Protein AF-A0A1J6W0Y7-F1 (afdb_monomer)

pLDDT: mean 88.51, std 9.22, range [45.72, 96.88]

Organism: NCBI:txid189382

Nearest PDB structures (foldseek):
  7pb8-assembly1_O  TM=3.032E-01  e=3.054E-01  Homo sapiens
  7pkn-assembly1_O  TM=2.822E-01  e=8.549E-01  Homo sapiens
  7wb4-assembly1_E  TM=6.133E-01  e=9.068E+00  Xenopus laevis
  6fz6-assembly2_B  TM=5.196E-01  e=9.068E+00  Sphaerobacter thermophilus DSM 20745

Foldseek 3Di:
DDDDDPVRVVVVVVVVVVVLVVLQVDQVSLQVLQCVQVCVVCCVPVVVQVWAWDGWDQDPVVQWIWTWTAGPVGDIWTWIWDHSGPPIDTPDGPPDPDD

Solvent-accessible surface area (backbone atoms only — not comparable to full-atom values): 5766 Å² total; per-residue (Å²): 131,89,82,72,51,75,66,56,49,52,52,51,51,53,53,51,52,53,52,51,56,57,47,46,70,36,66,70,49,27,52,49,48,48,51,51,47,49,49,54,50,44,55,68,78,43,52,90,59,63,63,38,84,74,53,75,45,79,39,82,91,77,49,28,33,37,38,33,29,29,36,89,89,65,54,76,46,62,30,32,31,33,51,54,39,83,80,56,42,83,72,42,58,82,88,56,89,73,131

Secondary structure (DSSP, 8-state):
-----HHHHHHHHHHHHHHHHHHTTSHHHHHHHHHHHHHHHHHHHSGGGTPEEEEEEEETTTTEEEEEEE-TT--EEEEEEE-SSSSPEEEE-TT----

Sequence (99 aa):
MLRLSRASKVTISVAAIILFIAANQITFVQHFTARAATKLYVGWKYNHLDLEYEDVEFSPQFGDYSVAYKDKEGRVYGFMVAPKSMPVIILHDPLNESP

Radius of gyration: 17.92 Å; Cα contacts (8 Å, |Δi|>4): 133; chains: 1; bounding box: 33×40×53 Å

Structure (mmCIF, N/CA/C/O backbone):
data_AF-A0A1J6W0Y7-F1
#
_entry.id   AF-A0A1J6W0Y7-F1
#
loop_
_atom_site.group_PDB
_atom_site.id
_atom_site.type_symbol
_atom_site.label_atom_id
_atom_site.label_alt_id
_atom_site.label_comp_id
_atom_site.label_asym_id
_atom_site.label_entity_id
_atom_site.label_seq_id
_atom_site.pdbx_PDB_ins_code
_atom_site.Cartn_x
_atom_site.Cartn_y
_atom_site.Cartn_z
_atom_site.occupancy
_atom_site.B_iso_or_equiv
_atom_site.auth_seq_id
_atom_site.auth_comp_id
_atom_site.auth_asym_id
_atom_site.auth_atom_id
_atom_site.pdbx_PDB_model_num
ATOM 1 N N . MET A 1 1 ? 4.820 22.798 -29.894 1.00 52.56 1 MET A N 1
ATOM 2 C CA . MET A 1 1 ? 4.739 21.342 -29.624 1.00 52.56 1 MET A CA 1
ATOM 3 C C . MET A 1 1 ? 5.936 20.658 -30.271 1.00 52.56 1 MET A C 1
ATOM 5 O O . MET A 1 1 ? 6.043 20.693 -31.490 1.00 52.56 1 MET A O 1
ATOM 9 N N . LEU A 1 2 ? 6.862 20.093 -29.489 1.00 62.38 2 LEU A N 1
ATOM 10 C CA . LEU A 1 2 ? 8.005 19.340 -30.026 1.00 62.38 2 LEU A CA 1
ATOM 11 C C . LEU A 1 2 ? 7.508 18.051 -30.699 1.00 62.38 2 LEU A C 1
ATOM 13 O O . LEU A 1 2 ? 6.934 17.176 -30.051 1.00 62.38 2 LEU A O 1
ATOM 17 N N . ARG A 1 3 ? 7.706 17.936 -32.015 1.00 72.38 3 ARG A N 1
ATOM 18 C CA . ARG A 1 3 ? 7.315 16.759 -32.798 1.00 72.38 3 ARG A CA 1
ATOM 19 C C . ARG A 1 3 ? 8.424 15.708 -32.681 1.00 72.38 3 ARG A C 1
ATOM 21 O O . ARG A 1 3 ? 9.379 15.710 -33.446 1.00 72.38 3 ARG A O 1
ATOM 28 N N . LEU A 1 4 ? 8.319 14.840 -31.678 1.00 74.31 4 LEU A N 1
ATOM 29 C CA . LEU A 1 4 ? 9.276 13.749 -31.457 1.00 74.31 4 LEU A CA 1
ATOM 30 C C . LEU A 1 4 ? 9.217 12.722 -32.599 1.00 74.31 4 LEU A C 1
ATOM 32 O O . LEU A 1 4 ? 8.127 12.332 -33.036 1.00 74.31 4 LEU A O 1
ATOM 36 N N . SER A 1 5 ? 10.387 12.253 -33.044 1.00 82.25 5 SER A N 1
ATOM 37 C CA . SER A 1 5 ? 10.497 11.160 -34.017 1.00 82.25 5 SER A CA 1
ATOM 38 C C . SER A 1 5 ? 9.932 9.853 -33.440 1.00 82.25 5 SER A C 1
ATOM 40 O O . SER A 1 5 ? 9.868 9.678 -32.220 1.00 82.25 5 SER A O 1
ATOM 42 N N . ARG A 1 6 ? 9.533 8.904 -34.300 1.00 81.56 6 ARG A N 1
ATOM 43 C CA . ARG A 1 6 ? 9.032 7.590 -33.851 1.00 81.56 6 ARG A CA 1
ATOM 44 C C . ARG A 1 6 ? 10.056 6.868 -32.966 1.00 81.56 6 ARG A C 1
ATOM 46 O O . ARG A 1 6 ? 9.665 6.317 -31.944 1.00 81.56 6 ARG A O 1
ATOM 53 N N . ALA A 1 7 ? 11.342 6.941 -33.311 1.00 84.94 7 ALA A N 1
ATOM 54 C CA . ALA A 1 7 ? 12.426 6.365 -32.518 1.00 84.94 7 ALA A CA 1
ATOM 55 C C . ALA A 1 7 ? 12.539 7.030 -31.137 1.00 84.94 7 ALA A C 1
ATOM 57 O O . ALA A 1 7 ? 12.553 6.337 -30.127 1.00 84.94 7 ALA A O 1
ATOM 58 N N . SER A 1 8 ? 12.496 8.366 -31.074 1.00 87.00 8 SER A N 1
ATOM 59 C CA . SER A 1 8 ? 12.542 9.107 -29.805 1.00 87.00 8 SER A CA 1
ATOM 60 C C . SER A 1 8 ? 11.366 8.760 -28.888 1.00 87.00 8 SER A C 1
ATOM 62 O O . SER A 1 8 ? 11.551 8.624 -27.684 1.00 87.00 8 SER A O 1
ATOM 64 N N . LYS A 1 9 ? 10.161 8.572 -29.446 1.00 89.75 9 LYS A N 1
ATOM 65 C CA . LYS A 1 9 ? 8.989 8.130 -28.674 1.00 89.75 9 LYS A CA 1
ATOM 66 C C . LYS A 1 9 ? 9.198 6.739 -28.082 1.00 89.75 9 LYS A C 1
ATOM 68 O O . LYS A 1 9 ? 8.937 6.553 -26.902 1.00 89.75 9 LYS A O 1
ATOM 73 N N . VAL A 1 10 ? 9.704 5.795 -28.879 1.00 91.44 10 VAL A N 1
ATOM 74 C CA . VAL A 1 10 ? 10.000 4.432 -28.410 1.00 91.44 10 VAL A CA 1
ATOM 75 C C . VAL A 1 10 ? 11.044 4.460 -27.295 1.00 91.44 10 VAL A C 1
ATOM 77 O O . VAL A 1 10 ? 10.821 3.854 -26.252 1.00 91.44 10 VAL A O 1
ATOM 80 N N . THR A 1 11 ? 12.137 5.209 -27.460 1.00 93.19 11 THR A N 1
ATOM 81 C CA . THR A 1 11 ? 13.170 5.342 -26.423 1.00 93.19 11 THR A CA 1
ATOM 82 C C . THR A 1 11 ? 12.605 5.914 -25.124 1.00 93.19 11 THR A C 1
ATOM 84 O O . THR A 1 11 ? 12.883 5.375 -24.057 1.00 93.19 11 THR A O 1
ATOM 87 N N . ILE A 1 12 ? 11.775 6.959 -25.200 1.00 93.88 12 ILE A N 1
ATOM 88 C CA . ILE A 1 12 ? 11.129 7.551 -24.019 1.00 93.88 12 ILE A CA 1
ATOM 89 C C . ILE A 1 12 ? 10.198 6.539 -23.343 1.00 93.88 12 ILE A C 1
ATOM 91 O O . ILE A 1 12 ? 10.230 6.412 -22.123 1.00 93.88 12 ILE A O 1
ATOM 95 N N . SER A 1 13 ? 9.404 5.787 -24.110 1.00 93.44 13 SER A N 1
ATOM 96 C CA . SER A 1 13 ? 8.519 4.758 -23.554 1.00 93.44 13 SER A CA 1
ATOM 97 C C . SER A 1 13 ? 9.297 3.644 -22.854 1.00 93.44 13 SER A C 1
ATOM 99 O O . SER A 1 13 ? 8.942 3.265 -21.742 1.00 93.44 13 SER A O 1
ATOM 101 N N . VAL A 1 14 ? 10.379 3.150 -23.460 1.00 95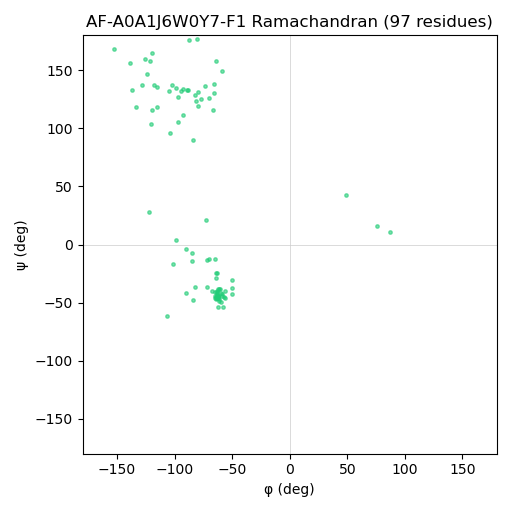.56 14 VAL A N 1
ATOM 102 C CA . VAL A 1 14 ? 11.236 2.123 -22.845 1.00 95.56 14 VAL A CA 1
ATOM 103 C C . VAL A 1 14 ? 11.884 2.654 -21.567 1.00 95.56 14 VAL A C 1
ATOM 105 O O . VAL A 1 14 ? 11.831 1.988 -20.536 1.00 95.56 14 VAL A O 1
ATOM 108 N N . ALA A 1 15 ? 12.433 3.870 -21.601 1.00 96.00 15 ALA A N 1
ATOM 109 C CA . ALA A 1 15 ? 13.015 4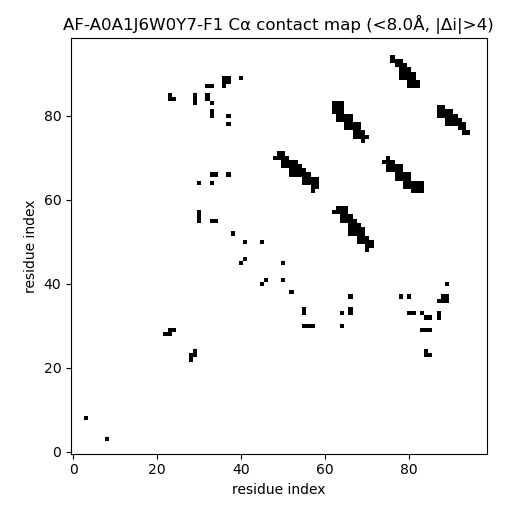.502 -20.420 1.00 96.00 15 ALA A CA 1
ATOM 110 C C . ALA A 1 15 ? 11.980 4.676 -19.295 1.00 96.00 15 ALA A C 1
ATOM 112 O O . ALA A 1 15 ? 12.279 4.389 -18.139 1.00 96.00 15 ALA A O 1
ATOM 113 N N . ALA A 1 16 ? 10.750 5.076 -19.627 1.00 95.19 16 ALA A N 1
ATOM 114 C CA . ALA A 1 16 ? 9.664 5.202 -18.661 1.00 95.19 16 ALA A CA 1
ATOM 115 C C . ALA A 1 16 ? 9.290 3.855 -18.019 1.00 95.19 16 ALA A C 1
ATOM 117 O O . ALA A 1 16 ? 9.096 3.801 -16.808 1.00 95.19 16 ALA A O 1
ATOM 118 N N . ILE A 1 17 ? 9.241 2.766 -18.796 1.00 94.75 17 ILE A N 1
ATOM 119 C CA . ILE A 1 17 ? 8.974 1.417 -18.269 1.00 94.75 17 ILE A CA 1
ATOM 120 C C . ILE A 1 17 ? 10.087 0.981 -17.310 1.00 94.75 17 ILE A C 1
ATOM 122 O O . ILE A 1 17 ? 9.800 0.485 -16.224 1.00 94.75 17 ILE A O 1
ATOM 126 N N . ILE A 1 18 ? 11.352 1.205 -17.672 1.00 95.50 18 ILE A N 1
ATOM 127 C CA . ILE A 1 18 ? 12.496 0.867 -16.812 1.00 95.50 18 ILE A CA 1
ATOM 128 C C . ILE A 1 18 ? 12.440 1.660 -15.503 1.00 95.50 18 ILE A C 1
ATOM 130 O O . ILE A 1 18 ? 12.588 1.082 -14.428 1.00 95.50 18 ILE A O 1
ATOM 134 N N . LEU A 1 19 ? 12.177 2.968 -15.579 1.00 94.81 19 LEU A N 1
ATOM 135 C CA . LEU A 1 19 ? 12.026 3.819 -14.397 1.00 94.81 19 LEU A CA 1
ATOM 136 C C . LEU A 1 19 ? 10.851 3.376 -13.521 1.00 94.81 19 LEU A C 1
ATOM 138 O O . LEU A 1 19 ? 10.974 3.376 -12.300 1.00 94.81 19 LEU A O 1
ATOM 142 N N . PHE A 1 20 ? 9.739 2.956 -14.124 1.00 91.88 20 PHE A N 1
ATOM 143 C CA . PHE A 1 20 ? 8.586 2.435 -13.396 1.00 91.88 20 PHE A CA 1
ATOM 144 C C . PHE A 1 20 ? 8.915 1.136 -12.646 1.00 91.88 20 PHE A C 1
ATOM 146 O O . PHE A 1 20 ? 8.592 1.009 -11.465 1.00 91.88 20 PHE A O 1
ATOM 153 N N . ILE A 1 21 ? 9.602 0.193 -13.298 1.00 91.00 21 ILE A N 1
ATOM 154 C CA . ILE A 1 21 ? 10.052 -1.057 -12.666 1.00 91.00 21 ILE A CA 1
ATOM 155 C C . ILE A 1 21 ? 11.028 -0.753 -11.522 1.00 91.00 21 ILE A C 1
ATOM 157 O O . ILE A 1 21 ? 10.887 -1.306 -10.434 1.00 91.00 21 ILE A O 1
ATOM 161 N N . ALA A 1 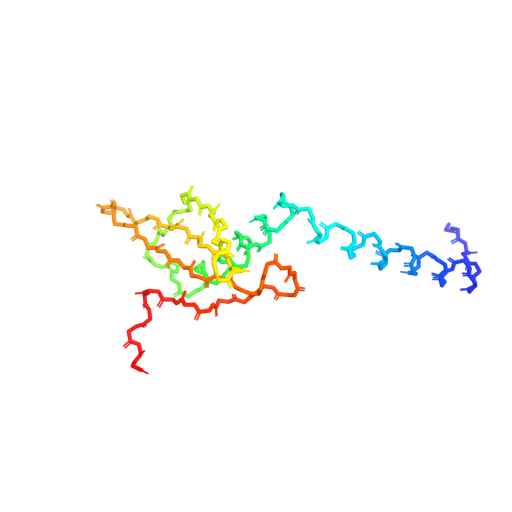22 ? 11.982 0.158 -11.738 1.00 91.88 22 ALA A N 1
ATOM 162 C CA . ALA A 1 22 ? 12.940 0.566 -10.715 1.00 91.88 22 ALA A CA 1
ATOM 163 C C . ALA A 1 22 ? 12.256 1.241 -9.514 1.00 91.88 22 ALA A C 1
ATOM 165 O O . ALA A 1 22 ? 12.580 0.934 -8.369 1.00 91.88 22 ALA A O 1
ATOM 166 N N . ALA A 1 23 ? 11.274 2.114 -9.754 1.00 89.94 23 ALA A N 1
ATOM 167 C CA . ALA A 1 23 ? 10.514 2.767 -8.693 1.00 89.94 23 ALA A CA 1
ATOM 168 C C . ALA A 1 23 ? 9.732 1.756 -7.836 1.00 89.94 23 ALA A C 1
ATOM 170 O O . ALA A 1 23 ? 9.704 1.887 -6.615 1.00 89.94 23 ALA A O 1
ATOM 171 N N . ASN A 1 24 ? 9.164 0.711 -8.448 1.00 86.88 24 ASN A N 1
ATOM 172 C CA . ASN A 1 24 ? 8.424 -0.346 -7.744 1.00 86.88 24 ASN A CA 1
ATOM 173 C C . ASN A 1 24 ? 9.283 -1.189 -6.783 1.00 86.88 24 ASN A C 1
ATOM 175 O O . ASN A 1 24 ? 8.733 -1.931 -5.974 1.00 86.88 24 ASN A O 1
ATOM 179 N N . GLN A 1 25 ? 10.613 -1.086 -6.846 1.00 86.25 25 GLN A N 1
ATOM 180 C CA . GLN A 1 25 ? 11.528 -1.756 -5.913 1.00 86.25 25 GLN A CA 1
ATOM 181 C C . GLN A 1 25 ? 11.755 -0.953 -4.619 1.00 86.25 25 GLN A C 1
ATOM 183 O O . GLN A 1 25 ? 12.291 -1.485 -3.649 1.00 86.25 25 GLN A O 1
ATOM 188 N N . ILE A 1 26 ? 11.371 0.327 -4.590 1.00 90.06 26 ILE A N 1
ATOM 189 C CA . ILE A 1 26 ? 11.623 1.223 -3.459 1.00 90.06 26 ILE A CA 1
ATOM 190 C C . ILE A 1 26 ? 10.557 0.990 -2.381 1.00 90.06 26 ILE A C 1
ATOM 192 O O . ILE A 1 26 ? 9.371 1.195 -2.634 1.00 90.06 26 ILE A O 1
ATOM 196 N N . THR A 1 27 ? 10.976 0.662 -1.154 1.00 87.50 27 THR A N 1
ATOM 197 C CA . THR A 1 27 ? 10.079 0.407 -0.007 1.00 87.50 27 THR A CA 1
ATOM 198 C C . THR A 1 27 ? 9.042 1.512 0.195 1.00 87.50 27 THR A C 1
ATOM 200 O O . THR A 1 27 ? 7.865 1.232 0.390 1.00 87.50 27 THR A O 1
ATOM 203 N N . PHE A 1 28 ? 9.443 2.779 0.073 1.00 89.19 28 PHE A N 1
ATOM 204 C CA . PHE A 1 28 ? 8.518 3.910 0.182 1.00 89.19 28 PHE A CA 1
ATOM 205 C C . PHE A 1 28 ? 7.385 3.860 -0.856 1.00 89.19 28 PHE A C 1
ATOM 207 O O . PHE A 1 28 ? 6.225 4.093 -0.518 1.00 89.19 28 PHE A O 1
ATOM 214 N N . VAL A 1 29 ? 7.706 3.523 -2.111 1.00 88.88 29 VAL A N 1
ATOM 215 C CA . VAL A 1 29 ? 6.707 3.385 -3.181 1.00 88.88 29 VAL A CA 1
ATOM 216 C C . VAL A 1 29 ? 5.768 2.232 -2.852 1.00 88.88 29 VAL A C 1
ATOM 218 O O . VAL A 1 29 ? 4.557 2.396 -2.924 1.00 88.88 29 VAL A O 1
ATOM 221 N N . GLN A 1 30 ? 6.309 1.104 -2.404 1.00 88.75 30 GLN A N 1
ATOM 222 C CA . GLN A 1 30 ? 5.529 -0.080 -2.053 1.00 88.75 30 GLN A CA 1
ATOM 223 C C . GLN A 1 30 ? 4.542 0.203 -0.907 1.00 88.75 30 GLN A C 1
ATOM 225 O O . GLN A 1 30 ? 3.344 -0.030 -1.073 1.00 88.75 30 GLN A O 1
ATOM 230 N N . HIS A 1 31 ? 4.999 0.829 0.188 1.00 91.25 31 HIS A N 1
ATOM 231 C CA . HIS A 1 31 ? 4.145 1.269 1.304 1.00 91.25 31 HIS A CA 1
ATOM 232 C C . HIS A 1 31 ? 3.037 2.214 0.824 1.00 91.25 31 HIS A C 1
ATOM 234 O O . HIS A 1 31 ? 1.870 2.058 1.187 1.00 91.25 31 HIS A O 1
ATOM 240 N N . PHE A 1 32 ? 3.387 3.187 -0.024 1.00 91.44 32 PHE A N 1
ATOM 241 C CA . PHE A 1 32 ? 2.413 4.114 -0.589 1.00 91.44 32 PHE A CA 1
ATOM 242 C C . PHE A 1 32 ? 1.365 3.388 -1.439 1.00 91.44 32 PHE A C 1
ATOM 244 O O . PHE A 1 32 ? 0.173 3.659 -1.301 1.00 91.44 32 PHE A O 1
ATOM 251 N N . THR A 1 33 ? 1.784 2.448 -2.290 1.00 91.44 33 THR A N 1
ATOM 252 C CA . THR A 1 33 ? 0.865 1.689 -3.146 1.00 91.44 33 THR A CA 1
ATOM 253 C C . THR A 1 33 ? -0.044 0.757 -2.354 1.00 91.44 33 THR A C 1
ATOM 255 O O . THR A 1 33 ? -1.241 0.728 -2.635 1.00 91.44 33 THR A O 1
ATOM 258 N N . ALA A 1 34 ? 0.480 0.085 -1.324 1.00 92.38 34 ALA A N 1
ATOM 259 C CA . ALA A 1 34 ? -0.300 -0.715 -0.388 1.00 92.38 34 ALA A CA 1
ATOM 260 C C . ALA A 1 34 ? -1.363 0.149 0.297 1.00 92.38 34 ALA A C 1
ATOM 262 O O . ALA A 1 34 ? -2.560 -0.114 0.177 1.00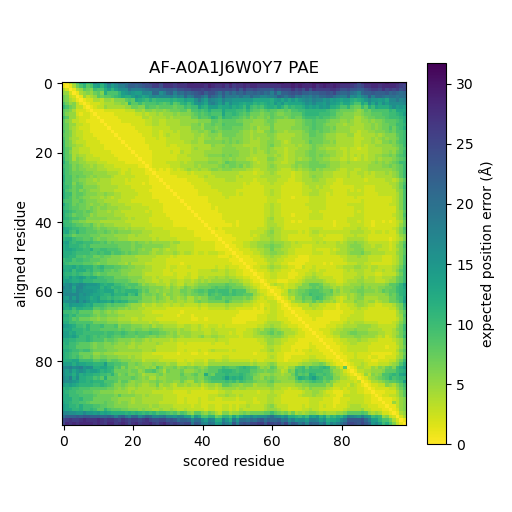 92.38 34 ALA A O 1
ATOM 263 N N . ARG A 1 35 ? -0.956 1.266 0.908 1.00 93.94 35 ARG A N 1
ATOM 264 C CA . ARG A 1 35 ? -1.883 2.214 1.535 1.00 93.94 35 ARG A CA 1
ATOM 265 C C . ARG A 1 35 ? -2.939 2.729 0.558 1.00 93.94 35 ARG A C 1
ATOM 267 O O . ARG A 1 35 ? -4.112 2.784 0.912 1.00 93.94 35 ARG A O 1
ATOM 274 N N . ALA A 1 36 ? -2.550 3.124 -0.652 1.00 92.75 36 ALA A N 1
ATOM 275 C CA . ALA A 1 36 ? -3.473 3.667 -1.644 1.00 92.75 36 ALA A CA 1
ATOM 276 C C . ALA A 1 36 ? -4.513 2.628 -2.088 1.00 92.75 36 ALA A C 1
ATOM 278 O O . ALA A 1 36 ? -5.706 2.934 -2.095 1.00 92.75 36 ALA A O 1
ATOM 279 N N . ALA A 1 37 ? -4.079 1.404 -2.404 1.00 92.50 37 ALA A N 1
ATOM 280 C CA . ALA A 1 37 ? -4.965 0.312 -2.796 1.00 92.50 37 ALA A CA 1
ATOM 281 C C . ALA A 1 37 ? -5.972 -0.013 -1.683 1.00 92.50 37 ALA A C 1
ATOM 283 O O . ALA A 1 37 ? -7.181 -0.024 -1.919 1.00 92.50 37 ALA A O 1
ATOM 284 N N . THR A 1 38 ? -5.481 -0.179 -0.452 1.00 94.38 38 THR A N 1
ATOM 285 C CA . THR A 1 38 ? -6.334 -0.489 0.704 1.00 94.38 38 THR A CA 1
ATOM 286 C C . THR A 1 38 ? -7.286 0.654 1.026 1.00 94.38 38 THR A C 1
ATOM 288 O O . THR A 1 38 ? -8.465 0.418 1.255 1.00 94.38 38 THR A O 1
ATOM 291 N N . LYS A 1 39 ? -6.832 1.911 0.946 1.00 94.69 39 LYS A N 1
ATOM 292 C CA . LYS A 1 39 ? -7.684 3.081 1.196 1.00 94.69 39 LYS A CA 1
ATOM 293 C C . LYS A 1 39 ? -8.823 3.187 0.188 1.00 94.69 39 LYS A C 1
ATOM 295 O O . LYS A 1 39 ? -9.933 3.532 0.581 1.00 94.69 39 LYS A O 1
ATOM 300 N N . LEU A 1 40 ? -8.563 2.899 -1.087 1.00 93.94 40 LEU A N 1
ATOM 301 C CA . LEU A 1 40 ? -9.608 2.861 -2.112 1.00 93.94 40 LEU A CA 1
ATOM 302 C C . LEU A 1 40 ? -10.613 1.740 -1.834 1.00 93.94 40 LEU A C 1
ATOM 304 O O . LEU A 1 40 ? -11.816 1.981 -1.870 1.00 93.94 40 LEU A O 1
ATOM 308 N N . TYR A 1 41 ? -10.125 0.543 -1.510 1.00 94.25 41 TYR A N 1
ATOM 309 C CA . TYR A 1 41 ? -10.974 -0.603 -1.199 1.00 94.25 41 TYR A CA 1
ATOM 310 C C . TYR A 1 41 ? -11.847 -0.367 0.041 1.00 94.25 41 TYR A C 1
ATOM 312 O O . TYR A 1 41 ? -13.070 -0.460 -0.036 1.00 94.25 41 TYR A O 1
ATOM 320 N N . VAL A 1 42 ? -11.229 0.005 1.164 1.00 94.56 42 VAL A N 1
ATOM 321 C CA . VAL A 1 42 ? -11.905 0.283 2.437 1.00 94.56 42 VAL A CA 1
ATOM 322 C C . VAL A 1 42 ? -12.859 1.462 2.289 1.00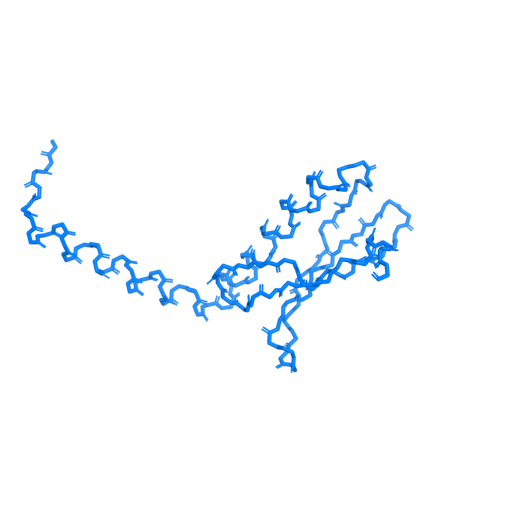 94.56 42 VAL A C 1
ATOM 324 O O . VAL A 1 42 ? -14.010 1.379 2.702 1.00 94.56 42 VAL A O 1
ATOM 327 N N . GLY A 1 43 ? -12.420 2.540 1.638 1.00 94.00 43 GLY A N 1
ATOM 328 C CA . GLY A 1 43 ? -13.247 3.721 1.417 1.00 94.00 43 GLY A CA 1
ATOM 329 C C . GLY A 1 43 ? -14.468 3.453 0.539 1.00 94.00 43 GLY A C 1
ATOM 330 O O . GLY A 1 43 ? -15.481 4.123 0.718 1.00 94.00 43 GLY A O 1
ATOM 331 N N . TRP A 1 44 ? -14.399 2.484 -0.377 1.00 93.75 44 TRP A N 1
ATOM 332 C CA . TRP A 1 44 ? -15.538 2.087 -1.203 1.00 93.75 44 TRP A CA 1
ATOM 333 C C . TRP A 1 44 ? -16.453 1.086 -0.487 1.00 93.75 44 TRP A C 1
ATOM 335 O O . TRP A 1 44 ? -17.666 1.279 -0.458 1.00 93.75 44 TRP A O 1
ATOM 345 N N . LYS A 1 45 ? -15.889 0.034 0.114 1.00 94.88 45 LYS A N 1
ATOM 346 C CA . LYS A 1 45 ? -16.655 -1.075 0.704 1.00 94.88 45 LYS A CA 1
ATOM 347 C C . LYS A 1 45 ? -17.179 -0.772 2.112 1.00 94.88 45 LYS A C 1
ATOM 349 O O . LYS A 1 45 ? -18.295 -1.150 2.454 1.00 94.88 45 LYS A O 1
ATOM 354 N N . TYR A 1 46 ? -16.396 -0.055 2.910 1.00 94.31 46 TYR A N 1
ATOM 355 C CA . TYR A 1 46 ? -16.614 0.169 4.342 1.00 94.31 46 TYR A CA 1
ATOM 356 C C . TYR A 1 46 ? -16.708 1.655 4.702 1.00 94.31 46 TYR A C 1
ATOM 358 O O . TYR A 1 46 ? -16.412 2.046 5.827 1.00 94.31 46 TYR A O 1
ATOM 366 N N . ASN A 1 47 ? -17.153 2.494 3.760 1.00 92.31 47 ASN A N 1
ATOM 367 C CA . ASN A 1 47 ? -17.280 3.941 3.963 1.00 92.31 47 ASN A CA 1
ATOM 368 C C . ASN A 1 47 ? -18.048 4.315 5.245 1.00 92.31 47 ASN A C 1
ATOM 370 O O . ASN A 1 47 ? -17.682 5.253 5.936 1.00 92.31 47 ASN A O 1
ATOM 374 N N . HIS A 1 48 ? -19.085 3.543 5.571 1.00 91.56 48 HIS A N 1
ATOM 375 C CA . HIS A 1 48 ? -19.971 3.766 6.713 1.00 91.56 48 HIS A CA 1
ATOM 376 C C . HIS A 1 48 ? -19.335 3.477 8.084 1.00 91.56 48 HIS A C 1
ATOM 378 O O . HIS A 1 48 ? -19.924 3.835 9.099 1.00 91.56 48 HIS A O 1
ATOM 384 N N . LEU A 1 49 ? -18.175 2.811 8.128 1.00 91.50 49 LEU A N 1
ATOM 385 C CA . LEU A 1 49 ? -17.483 2.462 9.374 1.00 91.50 49 LEU A CA 1
ATOM 386 C C . LEU A 1 49 ? -16.496 3.545 9.835 1.00 91.50 49 LEU A C 1
ATOM 388 O O . LEU A 1 49 ? -15.914 3.403 10.907 1.00 91.50 49 LEU A O 1
ATOM 392 N N . ASP A 1 50 ? -16.308 4.613 9.047 1.00 91.81 50 ASP A N 1
ATOM 393 C CA . ASP A 1 50 ? -15.399 5.730 9.348 1.00 91.81 50 ASP A CA 1
ATOM 394 C C . ASP A 1 50 ? -13.991 5.270 9.776 1.00 91.81 50 ASP A C 1
ATOM 396 O O . ASP A 1 50 ? -13.403 5.783 10.726 1.00 91.81 50 ASP A O 1
ATOM 400 N N . LEU A 1 51 ? -13.457 4.265 9.076 1.00 94.88 51 LEU A N 1
ATOM 401 C CA . LEU A 1 51 ? -12.156 3.672 9.373 1.00 94.88 51 LEU A CA 1
ATOM 402 C C . LEU A 1 51 ? -11.007 4.634 9.046 1.00 94.88 51 LEU A C 1
ATOM 404 O O . LEU A 1 51 ? -10.853 5.087 7.906 1.00 94.88 51 LEU A O 1
ATOM 408 N N . GLU A 1 52 ? -10.146 4.883 10.028 1.00 95.56 52 GLU A N 1
ATOM 409 C CA . GLU A 1 52 ? -8.969 5.738 9.895 1.00 95.56 52 GLU A CA 1
ATOM 410 C C . GLU A 1 52 ? -7.709 4.906 9.671 1.00 95.56 52 GLU A C 1
ATOM 412 O O . GLU A 1 52 ? -7.478 3.909 10.344 1.00 95.56 52 GLU A O 1
ATOM 4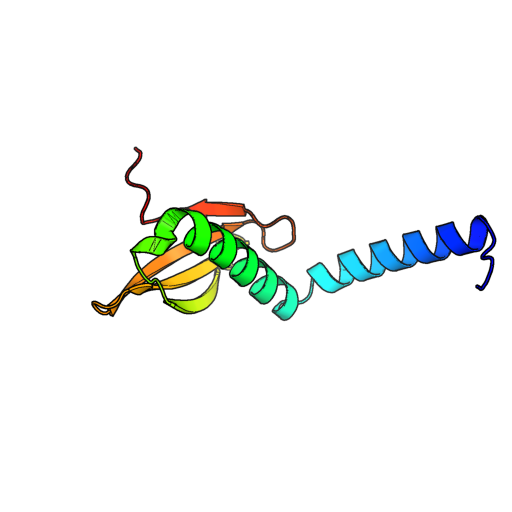17 N N . TYR A 1 53 ? -6.880 5.313 8.708 1.00 95.38 53 TYR A N 1
ATOM 418 C CA . TYR A 1 53 ? -5.587 4.670 8.472 1.00 95.38 53 TYR A CA 1
ATOM 419 C C . TYR A 1 53 ? -4.661 4.889 9.674 1.00 95.38 53 TYR A C 1
ATOM 421 O O . TYR A 1 53 ? -4.447 6.038 10.064 1.00 95.38 53 TYR A O 1
ATOM 429 N N . GLU A 1 54 ? -4.059 3.813 10.175 1.00 95.12 54 GLU A N 1
ATOM 430 C CA . GLU A 1 54 ? -3.096 3.850 11.276 1.00 95.12 54 GLU A CA 1
ATOM 431 C C . GLU A 1 54 ? -1.670 3.609 10.766 1.00 95.12 54 GLU A C 1
ATOM 433 O O . GLU A 1 54 ? -0.838 4.514 10.841 1.00 95.12 54 GLU A O 1
ATOM 438 N N . ASP A 1 55 ? -1.401 2.440 10.172 1.00 94.19 55 ASP A N 1
ATOM 439 C CA . ASP A 1 55 ? -0.052 2.080 9.724 1.00 94.19 55 ASP A CA 1
ATOM 440 C C . ASP A 1 55 ? -0.019 1.093 8.542 1.00 94.19 55 ASP A C 1
ATOM 442 O O . ASP A 1 55 ? -1.035 0.511 8.153 1.00 94.19 55 ASP A O 1
ATOM 446 N N . VAL A 1 56 ? 1.166 0.925 7.948 1.00 93.50 56 VAL A N 1
ATOM 447 C CA . VAL A 1 56 ? 1.484 -0.105 6.959 1.00 93.50 56 VAL A CA 1
ATOM 448 C C . VAL A 1 56 ? 2.814 -0.775 7.291 1.00 93.50 56 VAL A C 1
ATOM 450 O O . VAL A 1 56 ? 3.882 -0.162 7.233 1.00 93.50 56 VAL A O 1
ATOM 453 N N . GLU A 1 57 ? 2.752 -2.075 7.548 1.00 90.81 57 GLU A N 1
ATOM 454 C CA . GLU A 1 57 ? 3.903 -2.897 7.897 1.00 90.81 57 GLU A CA 1
ATOM 455 C C . GLU A 1 57 ? 4.166 -3.948 6.820 1.00 90.81 57 GLU A C 1
ATOM 457 O O . GLU A 1 57 ? 3.255 -4.613 6.326 1.00 90.81 57 GLU A O 1
ATOM 462 N N . PHE A 1 58 ? 5.433 -4.118 6.445 1.00 86.25 58 PHE A N 1
ATOM 463 C CA . PHE A 1 58 ? 5.839 -5.217 5.576 1.00 86.25 58 PHE A CA 1
ATOM 464 C C . PHE A 1 58 ? 6.032 -6.477 6.413 1.00 86.25 58 PHE A C 1
ATOM 466 O O . PHE A 1 58 ? 6.812 -6.449 7.363 1.00 86.25 58 PHE A O 1
ATOM 473 N N . SER A 1 59 ? 5.409 -7.589 6.022 1.00 82.00 59 SER A N 1
ATOM 474 C CA . SER A 1 59 ? 5.714 -8.902 6.584 1.00 82.00 59 SER A CA 1
ATOM 475 C C . SER A 1 59 ? 6.700 -9.645 5.676 1.00 82.00 59 SER A C 1
ATOM 477 O O . SER A 1 59 ? 6.307 -10.167 4.628 1.00 82.00 59 SER A O 1
ATOM 479 N N . PRO A 1 60 ? 7.991 -9.759 6.055 1.00 77.12 60 PRO A N 1
ATOM 480 C CA . PRO A 1 60 ? 8.989 -10.430 5.223 1.00 77.12 60 PRO A CA 1
ATOM 481 C C . PRO A 1 60 ? 8.710 -11.921 5.024 1.00 77.12 60 PRO A C 1
ATOM 483 O O . PRO A 1 60 ? 9.177 -12.499 4.049 1.00 77.12 60 PRO A O 1
ATOM 486 N N . GLN A 1 61 ? 7.975 -12.537 5.953 1.00 78.56 61 GLN A N 1
ATOM 487 C CA . GLN A 1 61 ? 7.666 -13.968 5.957 1.00 78.56 61 GLN A CA 1
ATOM 488 C C . GLN A 1 61 ? 6.665 -14.341 4.861 1.00 78.56 61 GLN A C 1
ATOM 490 O O . GLN A 1 61 ? 6.797 -15.401 4.256 1.00 78.56 61 GLN A O 1
ATOM 495 N N . PHE A 1 62 ? 5.697 -13.461 4.596 1.00 75.31 62 PHE A N 1
ATOM 496 C CA . PHE A 1 62 ? 4.660 -13.677 3.585 1.00 75.31 62 PHE A CA 1
ATOM 497 C C . PHE A 1 62 ? 4.940 -12.917 2.284 1.00 75.31 62 PHE A C 1
ATOM 499 O O . PHE A 1 62 ? 4.407 -13.271 1.241 1.00 75.31 62 PHE A O 1
ATOM 506 N N . GLY A 1 63 ? 5.830 -11.918 2.316 1.00 79.31 63 GLY A N 1
ATOM 507 C CA . GLY A 1 63 ? 6.107 -11.074 1.152 1.00 79.31 63 GLY A CA 1
ATOM 508 C C . GLY A 1 63 ? 5.010 -10.041 0.879 1.00 79.31 63 GLY A C 1
ATOM 509 O O . GLY A 1 63 ? 4.999 -9.438 -0.196 1.00 79.31 63 GLY A O 1
ATOM 510 N N . ASP A 1 64 ? 4.150 -9.808 1.870 1.00 86.62 64 ASP A N 1
ATOM 511 C CA . ASP A 1 64 ? 2.936 -9.003 1.784 1.00 86.62 64 ASP A CA 1
ATOM 512 C C . ASP A 1 64 ? 2.982 -7.823 2.759 1.00 86.62 64 ASP A C 1
ATOM 514 O O . ASP A 1 64 ? 3.800 -7.774 3.683 1.00 86.62 64 ASP A O 1
ATOM 518 N N . TYR A 1 65 ? 2.089 -6.861 2.552 1.00 89.50 65 TYR A N 1
ATOM 519 C CA . TYR A 1 65 ? 1.890 -5.740 3.461 1.00 89.50 65 TYR A CA 1
ATOM 520 C C . TYR A 1 65 ? 0.649 -5.956 4.320 1.00 89.50 65 TYR A C 1
ATOM 522 O O . TYR A 1 65 ? -0.399 -6.349 3.815 1.00 89.50 65 TYR A O 1
ATOM 530 N N . SER A 1 66 ? 0.754 -5.641 5.605 1.00 92.25 66 SER A N 1
ATOM 531 C CA . SER A 1 66 ? -0.385 -5.456 6.496 1.00 92.25 66 SER A CA 1
ATOM 532 C C . SER A 1 66 ? -0.685 -3.965 6.594 1.00 92.25 66 SER A C 1
ATOM 534 O O . SER A 1 66 ? 0.214 -3.176 6.878 1.00 92.25 66 SER A O 1
ATOM 536 N N . VAL A 1 67 ? -1.925 -3.561 6.337 1.00 94.75 67 VAL A N 1
ATOM 537 C CA . VAL A 1 67 ? -2.385 -2.176 6.470 1.00 94.75 67 VAL A CA 1
ATOM 538 C C . VAL A 1 67 ? -3.432 -2.118 7.571 1.00 94.75 67 VAL A C 1
ATOM 540 O O . VAL A 1 67 ? -4.489 -2.740 7.467 1.00 94.75 67 VAL A O 1
ATOM 543 N N . ALA A 1 68 ? -3.131 -1.362 8.621 1.00 96.06 68 ALA A N 1
ATOM 544 C CA . ALA A 1 68 ? -3.972 -1.229 9.797 1.00 96.06 68 ALA A CA 1
ATOM 545 C C . ALA A 1 68 ? -4.924 -0.035 9.666 1.00 96.06 68 ALA A C 1
ATOM 547 O O . ALA A 1 68 ? -4.521 1.076 9.301 1.00 96.06 68 ALA A O 1
ATOM 548 N N . TYR A 1 69 ? -6.190 -0.276 9.995 1.00 96.50 69 TYR A N 1
ATOM 549 C CA . TYR A 1 69 ? -7.215 0.748 10.140 1.00 96.50 69 TYR A CA 1
ATOM 550 C C . TYR A 1 69 ? -7.857 0.673 11.514 1.00 96.50 69 TYR A C 1
ATOM 552 O O . TYR A 1 69 ? -8.057 -0.416 12.042 1.00 96.50 69 TYR A O 1
ATOM 560 N N . LYS A 1 70 ? -8.246 1.821 12.056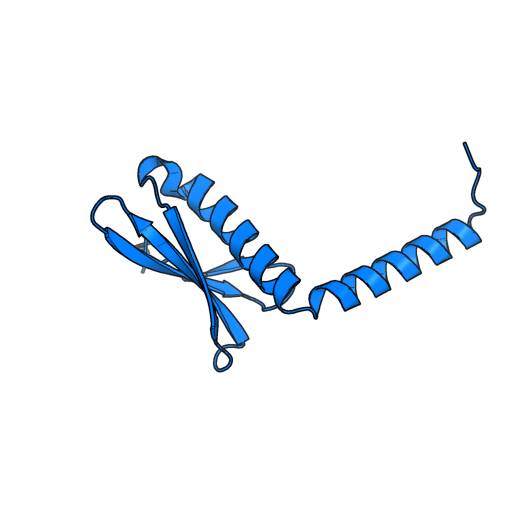 1.00 96.88 70 LYS A N 1
ATOM 561 C CA . LYS A 1 70 ? -8.873 1.941 13.365 1.00 96.88 70 LYS A CA 1
ATOM 562 C C . LYS A 1 70 ? -10.280 2.508 13.241 1.00 96.88 70 LYS A C 1
ATOM 564 O O . LYS A 1 70 ? -10.499 3.447 12.478 1.00 96.88 70 LYS A O 1
ATOM 569 N N . ASP A 1 71 ? -11.229 1.940 13.976 1.00 94.88 71 ASP A N 1
ATOM 570 C CA . ASP A 1 71 ? -12.577 2.499 14.088 1.00 94.88 71 ASP A CA 1
ATOM 571 C C . ASP A 1 71 ? -12.694 3.529 15.226 1.00 94.88 71 ASP A C 1
ATOM 573 O O . ASP A 1 71 ? -11.771 3.753 16.015 1.00 94.88 71 ASP A O 1
ATOM 577 N N . LYS A 1 72 ? -13.872 4.150 15.338 1.00 92.50 72 LYS A N 1
ATOM 578 C CA . LYS A 1 72 ? -14.186 5.131 16.389 1.00 92.50 72 LYS A CA 1
ATOM 579 C C . LYS A 1 72 ? -14.161 4.557 17.810 1.00 92.50 72 LYS A C 1
ATOM 581 O O . LYS A 1 72 ? -13.980 5.310 18.763 1.00 92.50 72 LYS A O 1
ATOM 586 N N . GLU A 1 73 ? -14.359 3.250 17.960 1.00 93.62 73 GLU A N 1
ATOM 587 C CA . GLU A 1 73 ? -14.317 2.535 19.243 1.00 93.62 73 GLU A CA 1
ATOM 588 C C . GLU A 1 73 ? -12.881 2.131 19.620 1.00 93.62 73 GLU A C 1
ATOM 590 O O . GLU A 1 73 ? -12.616 1.678 20.732 1.00 93.62 73 GLU A O 1
ATOM 595 N N . GLY A 1 74 ? -11.938 2.345 18.703 1.00 92.50 74 GLY A N 1
ATOM 596 C CA . GLY A 1 74 ? -10.525 2.076 18.857 1.00 92.50 74 GLY A CA 1
ATOM 597 C C . GLY A 1 74 ? -10.103 0.656 18.491 1.00 92.50 74 GLY A C 1
ATOM 598 O O . GLY A 1 74 ? -8.955 0.299 18.763 1.00 92.50 74 GLY A O 1
ATOM 599 N N . ARG A 1 75 ? -10.982 -0.141 17.872 1.00 93.81 75 ARG A N 1
ATOM 600 C CA . ARG A 1 75 ? -10.642 -1.471 17.355 1.00 93.81 75 ARG A CA 1
ATOM 601 C C . ARG A 1 75 ? -9.799 -1.333 16.094 1.00 93.81 75 ARG A C 1
ATOM 603 O O . ARG A 1 75 ? -10.103 -0.511 15.231 1.00 93.81 75 ARG A O 1
ATOM 610 N N . VAL A 1 76 ? -8.754 -2.152 16.002 1.00 94.44 76 VAL A N 1
ATOM 611 C CA . VAL A 1 76 ? -7.804 -2.153 14.885 1.00 94.44 76 VAL A CA 1
ATOM 612 C C . VAL A 1 76 ? -8.065 -3.356 13.984 1.00 94.44 76 VAL A C 1
ATOM 614 O O . VAL A 1 76 ? -8.176 -4.487 14.455 1.00 94.44 76 VAL A O 1
ATOM 617 N N . TYR A 1 77 ? -8.129 -3.101 12.683 1.00 93.81 77 TYR A N 1
ATOM 618 C CA . TYR A 1 77 ? -8.379 -4.067 11.623 1.00 93.81 77 TYR A CA 1
ATOM 619 C C . TYR A 1 77 ? -7.185 -4.097 10.671 1.00 93.81 77 TYR A C 1
ATOM 621 O O . TYR A 1 77 ? -6.886 -3.105 10.005 1.00 93.81 77 TYR A O 1
ATOM 629 N N . GLY A 1 78 ? -6.497 -5.239 10.615 1.00 93.00 78 GLY A N 1
ATOM 630 C CA . GLY A 1 78 ? -5.358 -5.460 9.726 1.00 93.00 78 GLY A CA 1
ATOM 631 C C . GLY A 1 78 ? -5.789 -6.090 8.405 1.00 93.00 78 GLY A C 1
ATOM 632 O O . GLY A 1 78 ? -6.189 -7.252 8.369 1.00 93.00 78 GLY A O 1
ATOM 633 N N . PHE A 1 79 ? -5.688 -5.335 7.317 1.00 93.56 79 PHE A N 1
ATOM 634 C CA . PHE A 1 79 ? -5.896 -5.837 5.960 1.00 93.56 79 PHE A CA 1
ATOM 635 C C . PHE A 1 79 ? -4.575 -6.347 5.405 1.00 93.56 79 PHE A C 1
ATOM 637 O O . PHE A 1 79 ? -3.575 -5.636 5.467 1.00 93.56 79 PHE A O 1
ATOM 644 N N . MET A 1 80 ? -4.566 -7.536 4.805 1.00 92.94 80 MET A N 1
ATOM 645 C CA . MET A 1 80 ? -3.378 -8.010 4.092 1.00 92.94 80 MET A CA 1
ATOM 646 C C . MET A 1 80 ? -3.503 -7.672 2.616 1.00 92.94 80 MET A C 1
ATOM 648 O O . MET A 1 80 ? -4.536 -7.940 1.998 1.00 92.94 80 MET A O 1
ATOM 652 N N . VAL A 1 81 ? -2.446 -7.099 2.051 1.00 91.50 81 VAL A N 1
ATOM 653 C CA . VAL A 1 81 ? -2.371 -6.731 0.641 1.00 91.50 81 VAL A CA 1
ATOM 654 C C . VAL A 1 81 ? -1.112 -7.294 -0.003 1.00 91.50 81 VAL A C 1
ATOM 656 O O . VAL A 1 81 ? -0.019 -7.244 0.561 1.00 91.50 81 VAL A O 1
ATOM 659 N N . ALA A 1 82 ? -1.290 -7.824 -1.206 1.00 87.31 82 ALA A N 1
ATOM 660 C CA . ALA A 1 82 ? -0.282 -8.549 -1.965 1.00 87.31 82 ALA A CA 1
ATOM 661 C C . ALA A 1 82 ? -0.359 -8.147 -3.443 1.00 87.31 82 ALA A C 1
ATOM 663 O O . ALA A 1 82 ? -1.421 -7.724 -3.891 1.00 87.31 82 ALA A O 1
ATOM 664 N N . PRO A 1 83 ? 0.706 -8.288 -4.240 1.00 83.56 83 PRO A N 1
ATOM 665 C CA . PRO A 1 83 ? 2.077 -8.550 -3.833 1.00 83.56 83 PRO A CA 1
ATOM 666 C C . PRO A 1 83 ? 2.779 -7.255 -3.383 1.00 83.56 83 PRO A C 1
ATOM 668 O O . PRO A 1 83 ? 2.239 -6.155 -3.496 1.00 83.56 83 PRO A O 1
ATOM 671 N N . LYS A 1 84 ? 4.034 -7.372 -2.926 1.00 77.19 84 LYS A N 1
ATOM 672 C CA . LYS A 1 84 ? 4.903 -6.243 -2.537 1.00 77.19 84 LYS A CA 1
ATOM 673 C C . LYS A 1 84 ? 4.999 -5.112 -3.575 1.00 77.19 84 LYS A C 1
ATOM 675 O O . LYS A 1 84 ? 5.229 -3.965 -3.209 1.00 77.19 84 LYS A O 1
ATOM 680 N N . SER A 1 85 ? 4.881 -5.432 -4.861 1.00 78.62 85 SER A N 1
ATOM 681 C CA . SER A 1 85 ? 4.960 -4.474 -5.970 1.00 78.62 85 SER A CA 1
ATOM 682 C C . SER A 1 85 ? 3.678 -4.504 -6.790 1.00 78.62 85 SER A C 1
ATOM 684 O O . SER A 1 85 ? 2.933 -5.480 -6.753 1.00 78.62 85 SER A O 1
ATOM 686 N N . MET A 1 86 ? 3.404 -3.421 -7.519 1.00 81.00 86 MET A N 1
ATOM 687 C CA . MET A 1 86 ? 2.169 -3.323 -8.294 1.00 81.00 86 MET A CA 1
ATOM 688 C C . MET A 1 86 ? 2.010 -4.451 -9.332 1.00 81.00 86 MET A C 1
ATOM 690 O O . MET A 1 86 ? 3.001 -4.867 -9.938 1.00 81.00 86 MET A O 1
ATOM 694 N N . PRO A 1 87 ? 0.759 -4.849 -9.641 1.00 80.25 87 PRO A N 1
ATOM 695 C CA . PRO A 1 87 ? -0.498 -4.337 -9.077 1.00 80.25 87 PRO A CA 1
ATOM 6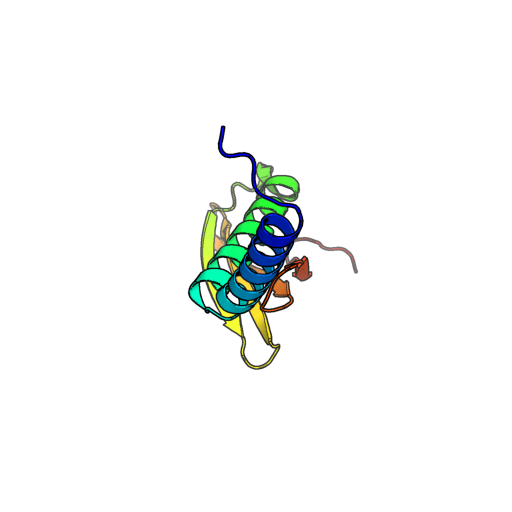96 C C . PRO A 1 87 ? -0.808 -4.929 -7.693 1.00 80.25 87 PRO A C 1
ATOM 698 O O . PRO A 1 87 ? -0.780 -6.142 -7.532 1.00 80.25 87 PRO A O 1
ATOM 701 N N . VAL A 1 88 ? -1.143 -4.074 -6.718 1.00 85.06 88 VAL A N 1
ATOM 702 C CA . VAL A 1 88 ? -1.492 -4.491 -5.347 1.00 85.06 88 VAL A CA 1
ATOM 703 C C . VAL A 1 88 ? -2.991 -4.788 -5.249 1.00 85.06 88 VAL A C 1
ATOM 705 O O . VAL A 1 88 ? -3.813 -3.988 -5.698 1.00 85.06 88 VAL A O 1
ATOM 708 N N . ILE A 1 89 ? -3.340 -5.918 -4.641 1.00 89.06 89 ILE A N 1
ATOM 709 C CA . ILE A 1 89 ? -4.695 -6.420 -4.396 1.00 89.06 89 ILE A CA 1
ATOM 710 C C . ILE A 1 89 ? -4.901 -6.721 -2.906 1.00 89.06 89 ILE A C 1
ATOM 712 O O . ILE A 1 89 ? -3.942 -6.916 -2.160 1.00 89.06 89 ILE A O 1
ATOM 716 N N . ILE A 1 90 ? -6.161 -6.770 -2.469 1.00 91.25 90 ILE A N 1
ATOM 717 C CA . ILE A 1 90 ? -6.520 -7.191 -1.109 1.00 91.25 90 ILE A CA 1
ATOM 718 C C . ILE A 1 90 ? -6.489 -8.717 -1.050 1.00 91.25 90 ILE A C 1
ATOM 720 O O . ILE A 1 90 ? -7.232 -9.372 -1.778 1.00 91.25 90 ILE A O 1
ATOM 724 N N . LEU A 1 91 ? -5.630 -9.268 -0.19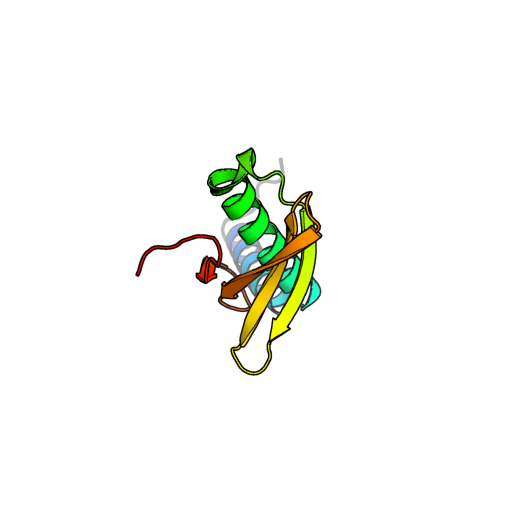7 1.00 90.38 91 LEU A N 1
ATOM 725 C CA . LEU A 1 91 ? -5.512 -10.706 0.036 1.00 90.38 91 LEU A CA 1
ATOM 726 C C . LEU A 1 91 ? -6.435 -11.165 1.167 1.00 90.38 91 LEU A C 1
ATOM 728 O O . LEU A 1 91 ? -7.080 -12.204 1.057 1.00 90.38 91 LEU A O 1
ATOM 732 N N . HIS A 1 92 ? -6.508 -10.385 2.245 1.00 90.75 92 HIS A N 1
ATOM 733 C CA . HIS A 1 92 ? -7.368 -10.680 3.384 1.00 90.75 92 HIS A CA 1
ATOM 734 C C . HIS A 1 92 ? -8.083 -9.426 3.869 1.00 90.75 92 HIS A C 1
ATOM 736 O O . HIS A 1 92 ? -7.472 -8.371 4.051 1.00 90.75 92 HIS A O 1
ATOM 742 N N . ASP A 1 93 ? -9.383 -9.586 4.085 1.00 93.56 93 ASP A N 1
ATOM 743 C CA . ASP A 1 93 ? -10.298 -8.565 4.562 1.00 93.56 93 ASP A CA 1
ATOM 744 C C . ASP A 1 93 ? -10.920 -9.048 5.882 1.00 93.56 93 ASP A C 1
ATOM 746 O O . ASP A 1 93 ? -11.797 -9.916 5.847 1.00 93.56 93 ASP A O 1
ATOM 750 N N . PRO A 1 94 ? -10.483 -8.518 7.038 1.00 91.62 94 PRO A N 1
ATOM 751 C CA . PRO A 1 94 ? -10.950 -8.975 8.347 1.00 91.62 94 PRO A CA 1
ATOM 752 C C . PRO A 1 94 ? -12.412 -8.598 8.630 1.00 91.62 94 PRO A C 1
ATOM 754 O O . PRO A 1 94 ? -12.994 -9.090 9.591 1.00 91.62 94 PRO A O 1
ATOM 757 N N . LEU A 1 95 ? -13.003 -7.714 7.821 1.00 91.56 95 LEU A N 1
ATOM 758 C CA . LEU A 1 95 ? -14.390 -7.262 7.943 1.00 91.56 95 LEU A CA 1
ATOM 759 C C . LEU A 1 95 ? -15.326 -7.996 6.977 1.00 91.56 95 LEU A C 1
ATOM 761 O O . LEU A 1 95 ? -16.500 -7.643 6.851 1.00 91.56 95 LEU A O 1
ATOM 765 N N . ASN A 1 96 ? -14.812 -8.969 6.225 1.00 89.00 96 ASN A N 1
ATOM 766 C CA . ASN A 1 96 ? -15.609 -9.780 5.323 1.00 89.00 96 ASN A CA 1
ATOM 767 C C . ASN A 1 96 ? -15.839 -11.159 5.943 1.00 89.00 96 ASN A C 1
ATOM 769 O O . ASN A 1 96 ? -15.010 -12.049 5.801 1.00 89.00 96 ASN A O 1
ATOM 773 N N . GLU A 1 97 ? -16.983 -11.343 6.599 1.00 69.19 97 GLU A N 1
ATOM 774 C CA . GLU A 1 97 ? -17.375 -12.599 7.262 1.00 69.19 97 GLU A CA 1
ATOM 775 C C . GLU A 1 97 ? -17.778 -13.730 6.291 1.00 69.19 97 GLU A C 1
ATOM 777 O O . GLU A 1 97 ? -18.500 -14.649 6.672 1.00 69.19 97 GLU A O 1
ATOM 782 N N . SER A 1 98 ? -17.360 -13.690 5.022 1.00 55.81 98 SER A N 1
ATOM 783 C CA . SER A 1 98 ? -17.673 -14.798 4.113 1.00 55.81 98 SER A CA 1
ATOM 784 C C . SER A 1 98 ? -16.746 -15.992 4.392 1.00 55.81 98 SER A C 1
ATOM 786 O O . SER A 1 98 ? -15.529 -15.792 4.382 1.00 55.81 98 SER A O 1
ATOM 788 N N . PRO A 1 99 ? -17.300 -17.194 4.649 1.00 45.72 99 PRO A N 1
ATOM 789 C CA . PRO A 1 99 ? -16.526 -18.419 4.856 1.00 45.72 99 PRO A CA 1
ATOM 790 C C . PRO A 1 99 ? -15.733 -18.849 3.616 1.00 45.72 99 PRO A C 1
ATOM 792 O O . PRO A 1 99 ? -16.146 -18.504 2.483 1.00 45.72 99 PRO A O 1
#

Mean predicted aligned error: 6.03 Å